Protein AF-A0A7D5P4E2-F1 (afdb_monomer_lite)

Foldseek 3Di:
DPQVVLLVVQVCQQPPPDDHRNFDDPDDPPDRSQPDDGPDPPCDGDDDPVRVVVVPD

Sequence (57 aa):
MSTSKAHEIIQALYDPLEGDPRIQKTYSESTPPSSFRIDRPGFTDCYTLTQLRNEVL

Secondary structure (DSSP, 8-state):
--HHHHHHHHHHHHS-SSSS-SS-----TTS-GGG----STT------HHHHHHHH-

Structure (mmCIF, N/CA/C/O backbone):
data_AF-A0A7D5P4E2-F1
#
_entry.id   AF-A0A7D5P4E2-F1
#
loop_
_atom_site.group_PDB
_atom_site.id
_atom_site.type_symbol
_atom_site.label_atom_id
_atom_site.label_alt_id
_atom_site.label_comp_id
_atom_site.label_asym_id
_atom_site.label_entity_id
_atom_site.label_seq_id
_atom_site.pdbx_PDB_ins_code
_atom_site.Cartn_x
_atom_site.Cartn_y
_atom_site.Cartn_z
_atom_site.occupancy
_atom_site.B_iso_or_equiv
_atom_site.auth_seq_id
_atom_site.auth_comp_id
_atom_site.auth_asym_id
_atom_site.auth_atom_id
_atom_site.pdbx_PDB_model_num
ATOM 1 N N . MET A 1 1 ? 13.221 4.989 -0.151 1.00 51.66 1 MET A N 1
ATOM 2 C CA . MET A 1 1 ? 12.082 5.211 0.773 1.00 51.66 1 MET A CA 1
ATOM 3 C C . MET A 1 1 ? 12.370 4.427 2.043 1.00 51.66 1 MET A C 1
ATOM 5 O O . MET A 1 1 ? 12.751 3.274 1.912 1.00 51.66 1 MET A O 1
ATOM 9 N N . SER A 1 2 ? 12.263 5.025 3.234 1.00 57.03 2 SER A N 1
ATOM 10 C CA . SER A 1 2 ? 12.315 4.245 4.482 1.00 57.03 2 SER A CA 1
ATOM 11 C C . SER A 1 2 ? 11.025 3.431 4.595 1.00 57.03 2 SER A C 1
ATOM 13 O O . SER A 1 2 ? 9.955 3.962 4.288 1.00 57.03 2 SER A O 1
ATOM 15 N N . THR A 1 3 ? 11.111 2.173 5.021 1.00 64.88 3 THR A N 1
ATOM 16 C CA . THR A 1 3 ? 9.972 1.272 5.286 1.00 64.88 3 THR A CA 1
ATOM 17 C C . THR A 1 3 ? 8.880 1.927 6.138 1.00 64.88 3 THR A C 1
ATOM 19 O O . THR A 1 3 ? 7.699 1.676 5.910 1.00 64.88 3 THR A O 1
ATOM 22 N N . SER A 1 4 ? 9.258 2.846 7.032 1.00 67.94 4 SER A N 1
ATOM 23 C CA . SER A 1 4 ? 8.334 3.629 7.863 1.00 67.94 4 SER A CA 1
ATOM 24 C C . SER A 1 4 ? 7.336 4.474 7.060 1.00 67.94 4 SER A C 1
ATOM 26 O O . SER A 1 4 ? 6.144 4.448 7.346 1.00 67.94 4 SER A O 1
ATOM 28 N N . LYS A 1 5 ? 7.780 5.159 5.997 1.00 74.56 5 LYS A N 1
ATOM 29 C CA . LYS A 1 5 ? 6.893 6.006 5.175 1.00 74.56 5 LYS A CA 1
ATOM 30 C C . LYS A 1 5 ? 5.886 5.196 4.362 1.00 74.56 5 LYS A C 1
ATOM 32 O O . LYS A 1 5 ? 4.784 5.659 4.102 1.00 74.56 5 LYS A O 1
ATOM 37 N N . ALA A 1 6 ? 6.262 3.989 3.942 1.00 72.88 6 ALA A N 1
ATOM 38 C CA . ALA A 1 6 ? 5.329 3.095 3.265 1.00 72.88 6 ALA A CA 1
ATOM 39 C C . ALA A 1 6 ? 4.231 2.611 4.225 1.00 72.88 6 ALA A C 1
ATOM 41 O O . ALA A 1 6 ? 3.079 2.479 3.822 1.00 72.88 6 ALA A O 1
ATOM 42 N N . HIS A 1 7 ? 4.577 2.405 5.499 1.00 77.56 7 HIS A N 1
ATOM 43 C CA . HIS A 1 7 ? 3.609 2.027 6.520 1.00 77.56 7 HIS A CA 1
ATOM 44 C C . HIS A 1 7 ? 2.589 3.139 6.794 1.00 77.56 7 HIS A C 1
ATOM 46 O O . HIS A 1 7 ? 1.397 2.857 6.842 1.00 77.56 7 HIS A O 1
ATOM 52 N N . GLU A 1 8 ? 3.027 4.401 6.876 1.00 83.19 8 GLU A N 1
ATOM 53 C CA . GLU A 1 8 ? 2.126 5.558 7.029 1.00 83.19 8 GLU A CA 1
ATOM 54 C C . GLU A 1 8 ? 1.091 5.646 5.901 1.00 83.19 8 GLU A C 1
ATOM 56 O O . GLU A 1 8 ? -0.096 5.830 6.162 1.00 83.19 8 GLU A O 1
ATOM 61 N N . ILE A 1 9 ? 1.518 5.463 4.646 1.00 81.19 9 ILE A N 1
ATOM 62 C CA . ILE A 1 9 ? 0.611 5.496 3.489 1.00 81.19 9 ILE A CA 1
ATOM 63 C C . ILE A 1 9 ? -0.429 4.377 3.590 1.00 81.19 9 ILE A C 1
ATOM 65 O O . ILE A 1 9 ? -1.618 4.611 3.394 1.00 81.19 9 ILE A O 1
ATOM 69 N N . ILE A 1 10 ? 0.008 3.162 3.912 1.00 80.44 10 ILE A N 1
ATOM 70 C CA . ILE A 1 10 ? -0.876 1.996 4.018 1.00 80.44 10 ILE A CA 1
ATOM 71 C C . ILE A 1 10 ? -1.853 2.157 5.179 1.00 80.44 10 ILE A C 1
ATOM 73 O O . ILE A 1 10 ? -3.034 1.845 5.029 1.00 80.44 10 ILE A O 1
ATOM 77 N N . GLN A 1 11 ? -1.397 2.717 6.296 1.00 83.94 11 GLN A N 1
ATOM 78 C CA . GLN A 1 11 ? -2.261 3.039 7.420 1.00 83.94 11 GLN A CA 1
ATOM 79 C C . GLN A 1 11 ? -3.311 4.084 7.034 1.00 83.94 11 GLN A C 1
ATOM 81 O O . GLN A 1 11 ? -4.481 3.871 7.316 1.00 83.94 11 GLN A O 1
ATOM 86 N N . ALA A 1 12 ? -2.938 5.143 6.313 1.00 86.56 12 ALA A N 1
ATOM 87 C CA . ALA A 1 12 ? -3.889 6.156 5.846 1.00 86.56 12 ALA A CA 1
ATOM 88 C C . ALA A 1 12 ? -4.893 5.623 4.804 1.00 86.56 12 ALA A C 1
ATOM 90 O O . ALA A 1 12 ? -5.982 6.171 4.647 1.00 86.56 12 ALA A O 1
ATOM 91 N N . LEU A 1 13 ? -4.540 4.569 4.058 1.00 83.31 13 LEU A N 1
ATOM 92 C CA . LEU A 1 13 ? -5.470 3.887 3.152 1.00 83.31 13 LEU A CA 1
ATOM 93 C C . LEU A 1 13 ? -6.431 2.955 3.901 1.00 83.31 13 LEU A C 1
ATOM 95 O O . LEU A 1 13 ? -7.571 2.783 3.462 1.00 83.31 13 LEU A O 1
ATOM 99 N N . TYR A 1 14 ? -5.968 2.332 4.984 1.00 84.00 14 TYR A N 1
ATOM 100 C CA . TYR A 1 14 ? -6.786 1.472 5.835 1.00 84.00 14 TYR A CA 1
ATOM 101 C C . TYR A 1 14 ? -7.729 2.279 6.733 1.00 84.00 14 TYR A C 1
ATOM 103 O O . TYR A 1 14 ? -8.898 1.935 6.842 1.00 84.00 14 TYR A O 1
ATOM 111 N N . ASP A 1 15 ? -7.232 3.356 7.331 1.00 88.12 15 ASP A N 1
ATOM 112 C CA . ASP A 1 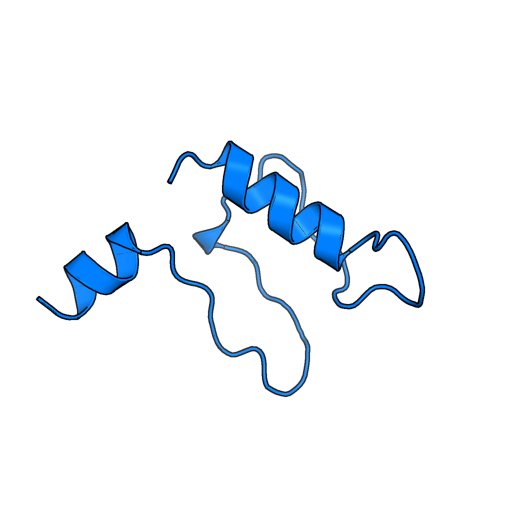15 ? -7.951 4.221 8.265 1.00 88.12 15 ASP A CA 1
ATOM 113 C C . ASP A 1 15 ? -7.916 5.670 7.749 1.00 88.12 15 ASP A C 1
ATOM 115 O O . ASP A 1 15 ? -7.088 6.483 8.178 1.00 88.12 15 ASP A O 1
ATOM 119 N N . PRO A 1 16 ? -8.714 5.978 6.711 1.00 88.44 16 PRO A N 1
ATOM 120 C CA . PRO A 1 16 ? -8.760 7.315 6.146 1.00 88.44 16 PRO A CA 1
ATOM 1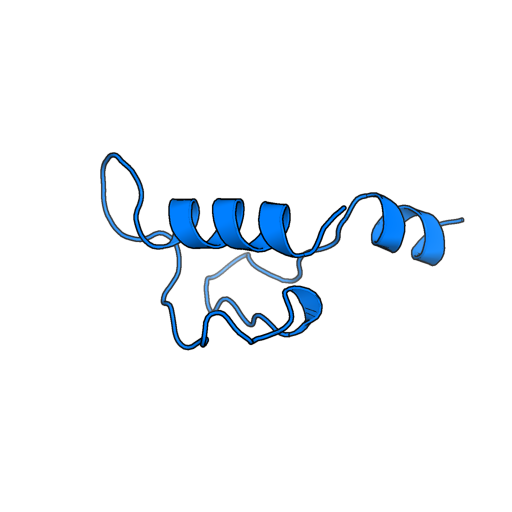21 C C . PRO A 1 16 ? -9.460 8.284 7.104 1.00 88.44 16 PRO A C 1
ATOM 123 O O . PRO A 1 16 ? -10.374 7.914 7.830 1.00 88.44 16 PRO A O 1
ATOM 126 N N . LEU A 1 17 ? -9.083 9.566 7.039 1.00 88.69 17 LEU A N 1
ATOM 127 C CA . LEU A 1 17 ? -9.711 10.624 7.842 1.00 88.69 17 LEU A CA 1
ATOM 128 C C . LEU A 1 17 ? -11.232 10.720 7.616 1.00 88.69 17 LEU A C 1
ATOM 130 O O . LEU A 1 17 ? -11.971 11.069 8.531 1.00 88.69 17 LEU A O 1
ATOM 134 N N . GLU A 1 18 ? -11.687 10.417 6.398 1.00 89.69 18 GLU A N 1
ATOM 135 C CA . GLU A 1 18 ? -13.098 10.409 6.019 1.00 89.69 18 GLU A CA 1
ATOM 136 C C . GLU A 1 18 ? -13.408 9.241 5.075 1.00 89.69 18 GLU A C 1
ATOM 138 O O . GLU A 1 18 ? -12.625 8.924 4.170 1.00 89.69 18 GLU A O 1
ATOM 143 N N . GLY A 1 19 ? -14.600 8.665 5.246 1.00 86.81 19 GLY A N 1
ATOM 144 C CA . GLY A 1 19 ? -15.129 7.586 4.415 1.00 86.81 19 GLY A CA 1
ATOM 145 C C . GLY A 1 19 ? -14.697 6.189 4.857 1.00 86.81 19 GLY A C 1
ATOM 146 O O . GLY A 1 19 ? -14.129 5.995 5.929 1.00 86.81 19 GLY A O 1
ATOM 147 N N . ASP A 1 20 ? -15.002 5.203 4.017 1.00 87.06 20 ASP A N 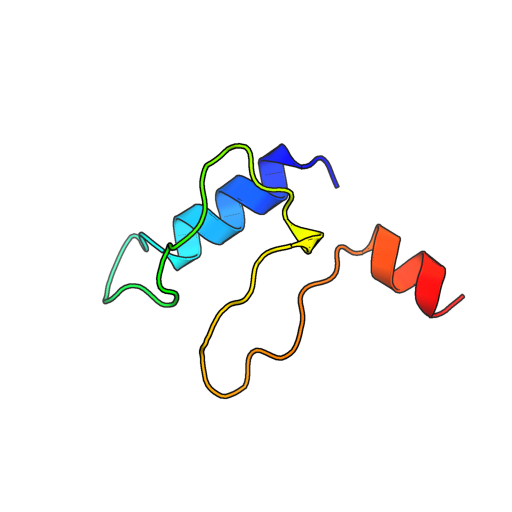1
ATOM 148 C CA . ASP A 1 20 ? -14.709 3.802 4.309 1.00 87.06 20 ASP A CA 1
ATOM 149 C C . ASP A 1 20 ? -13.241 3.435 4.019 1.00 87.06 20 ASP A C 1
ATOM 151 O O . ASP A 1 20 ? -12.631 3.976 3.083 1.00 87.06 20 ASP A O 1
ATOM 155 N N . PRO A 1 21 ? -12.684 2.444 4.742 1.00 85.06 21 PRO A N 1
ATOM 156 C CA . PRO A 1 21 ? -11.388 1.846 4.442 1.00 85.06 21 PRO A CA 1
ATOM 157 C C . PRO A 1 21 ? -11.222 1.498 2.958 1.00 85.06 21 PRO A C 1
ATOM 159 O O . PRO A 1 21 ? -12.013 0.749 2.366 1.00 85.06 21 PRO A O 1
ATOM 162 N N . ARG A 1 22 ? -10.146 2.000 2.342 1.00 83.06 22 ARG A N 1
ATOM 163 C CA . ARG A 1 22 ? -9.841 1.743 0.920 1.00 83.06 22 ARG A CA 1
ATOM 164 C C . ARG A 1 22 ? -9.242 0.361 0.719 1.00 83.06 22 ARG A C 1
ATOM 166 O O . ARG A 1 22 ? -9.407 -0.233 -0.342 1.00 83.06 22 ARG A O 1
ATOM 173 N N . ILE A 1 23 ? -8.571 -0.156 1.742 1.00 80.12 23 ILE A N 1
ATOM 174 C CA . ILE A 1 23 ? -7.935 -1.474 1.755 1.00 80.12 23 ILE A CA 1
ATOM 175 C C . ILE A 1 23 ? -8.338 -2.223 3.025 1.00 80.12 23 ILE A C 1
ATOM 177 O O . ILE A 1 23 ? -8.662 -1.601 4.032 1.00 80.12 23 ILE A O 1
ATOM 181 N N . GLN A 1 24 ? -8.310 -3.554 2.994 1.00 73.50 24 GLN A N 1
ATOM 182 C CA . GLN A 1 24 ? -8.416 -4.362 4.210 1.00 73.50 24 GLN A CA 1
ATOM 183 C C . GLN A 1 24 ? -7.015 -4.632 4.768 1.00 73.50 24 GLN A C 1
ATOM 185 O O . GLN A 1 24 ? -6.077 -4.879 4.008 1.00 73.50 24 GLN A O 1
ATOM 190 N N . LYS A 1 25 ? -6.856 -4.572 6.095 1.00 65.62 25 LYS A N 1
ATOM 191 C CA . LYS A 1 25 ? -5.571 -4.821 6.756 1.00 65.62 25 LYS A CA 1
ATOM 192 C C . LYS A 1 25 ? -5.521 -6.260 7.260 1.00 65.62 25 LYS A C 1
ATOM 194 O O . LYS A 1 25 ? -6.079 -6.579 8.302 1.00 65.62 25 LYS A O 1
ATOM 199 N N . THR A 1 26 ? -4.803 -7.110 6.533 1.00 61.59 26 THR A N 1
ATOM 200 C CA . THR A 1 26 ? -4.441 -8.471 6.982 1.00 61.59 26 THR A CA 1
ATOM 201 C C . THR A 1 26 ? -2.988 -8.545 7.475 1.00 61.59 26 THR A C 1
ATOM 203 O O . THR A 1 26 ? -2.484 -9.626 7.763 1.00 61.59 26 THR A O 1
ATOM 206 N N . TYR A 1 27 ? -2.291 -7.403 7.560 1.00 62.78 27 TYR A N 1
ATOM 207 C CA . TYR A 1 27 ? -0.843 -7.336 7.777 1.00 62.78 27 TYR A CA 1
ATOM 208 C C . TYR A 1 27 ? -0.469 -6.779 9.149 1.00 62.78 27 TYR A C 1
ATOM 210 O O . TYR A 1 27 ? -1.000 -5.759 9.593 1.00 62.78 27 TYR A O 1
ATOM 218 N N . SER A 1 28 ? 0.513 -7.426 9.779 1.00 64.69 28 SER A N 1
ATOM 219 C CA . SER A 1 28 ? 1.222 -6.913 10.956 1.00 64.69 28 SER A CA 1
ATOM 220 C C 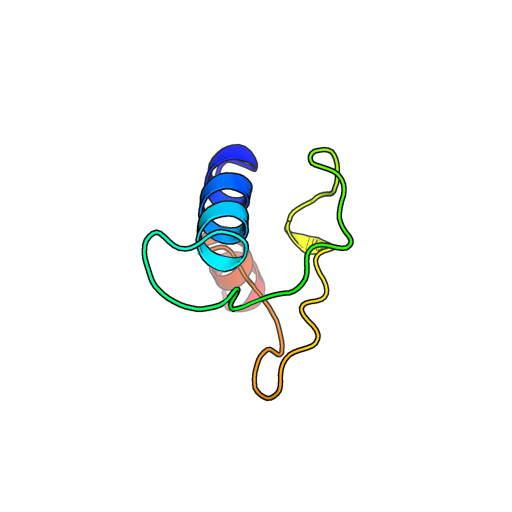. SER A 1 28 ? 2.088 -5.705 10.583 1.00 64.69 28 SER A C 1
ATOM 222 O O . SER A 1 28 ? 2.614 -5.655 9.469 1.00 64.69 28 SER A O 1
ATOM 224 N N . GLU A 1 29 ? 2.318 -4.783 11.522 1.00 65.88 29 GLU A N 1
ATOM 225 C CA . GLU A 1 29 ? 3.236 -3.640 11.356 1.00 65.88 29 GLU A CA 1
ATOM 226 C C . GLU A 1 29 ? 4.677 -4.054 11.028 1.00 65.88 29 GLU A C 1
ATOM 228 O O . GLU A 1 29 ? 5.421 -3.306 10.400 1.00 65.88 29 GLU A O 1
ATOM 233 N N . SER A 1 30 ? 5.054 -5.282 11.388 1.00 67.94 30 SER A N 1
ATOM 234 C CA . SER A 1 30 ? 6.349 -5.884 11.057 1.00 67.94 30 SER A CA 1
ATOM 235 C C . SER A 1 30 ? 6.454 -6.410 9.620 1.00 67.94 30 SER A C 1
ATOM 237 O O . SER A 1 30 ? 7.527 -6.851 9.206 1.00 67.94 30 SER A O 1
ATOM 239 N N . THR A 1 31 ? 5.360 -6.405 8.858 1.00 69.88 31 THR A N 1
ATOM 240 C CA . THR A 1 31 ? 5.334 -6.960 7.502 1.00 69.88 31 THR A CA 1
ATOM 241 C C . THR A 1 31 ? 6.010 -5.991 6.524 1.00 69.88 31 THR A C 1
ATOM 243 O O . THR A 1 31 ? 5.655 -4.809 6.498 1.00 69.88 31 THR A O 1
ATOM 246 N N . PRO A 1 32 ? 6.956 -6.456 5.687 1.00 70.00 32 PRO A N 1
ATOM 247 C CA . PRO A 1 32 ? 7.592 -5.612 4.685 1.00 70.00 32 PRO A CA 1
ATOM 248 C C . PRO A 1 32 ? 6.563 -5.039 3.698 1.00 70.00 32 PRO A C 1
ATOM 250 O O . PRO A 1 32 ? 5.712 -5.791 3.220 1.00 70.00 32 PRO A O 1
ATOM 253 N N . PRO A 1 33 ? 6.668 -3.755 3.308 1.00 67.31 33 PRO A N 1
ATOM 254 C CA . PRO A 1 33 ? 5.729 -3.146 2.371 1.00 67.31 33 PRO A CA 1
ATOM 255 C C . PRO A 1 33 ? 5.636 -3.822 1.003 1.00 67.31 33 PRO A C 1
ATOM 257 O O . PRO A 1 33 ? 4.569 -3.855 0.403 1.00 67.31 33 PRO A O 1
ATOM 260 N N . SER A 1 34 ? 6.736 -4.411 0.535 1.00 67.50 34 SER A N 1
ATOM 261 C CA . SER A 1 34 ? 6.790 -5.198 -0.703 1.00 67.50 34 SER A CA 1
ATOM 262 C C . SER A 1 34 ? 5.973 -6.494 -0.653 1.00 67.50 34 SER A C 1
ATOM 264 O O . SER A 1 34 ? 5.785 -7.129 -1.682 1.00 67.50 34 SER A O 1
ATOM 266 N N . SER A 1 35 ? 5.527 -6.921 0.530 1.00 71.69 35 SER A N 1
ATOM 267 C CA . SER A 1 35 ? 4.761 -8.157 0.725 1.00 71.69 35 SER A CA 1
ATOM 268 C C . SER A 1 35 ? 3.261 -7.903 0.909 1.00 71.69 35 SER A C 1
ATOM 270 O O . SER A 1 35 ? 2.511 -8.842 1.181 1.00 71.69 35 SER A O 1
ATOM 272 N N . PHE A 1 36 ? 2.802 -6.652 0.798 1.00 72.69 36 PHE A N 1
ATOM 273 C CA . PHE A 1 36 ? 1.386 -6.316 0.923 1.00 72.69 36 PHE A CA 1
ATOM 274 C C . PHE A 1 36 ? 0.609 -6.767 -0.317 1.00 72.69 36 PHE A C 1
ATOM 276 O O . PHE A 1 36 ? 0.835 -6.273 -1.417 1.00 72.69 36 PHE A O 1
ATOM 283 N N . ARG A 1 37 ? -0.368 -7.661 -0.137 1.00 71.56 37 ARG A N 1
ATOM 284 C CA . ARG A 1 37 ? -1.433 -7.905 -1.120 1.00 71.56 37 ARG A CA 1
ATOM 285 C C . ARG A 1 37 ? -2.668 -7.098 -0.750 1.00 71.56 37 ARG A C 1
ATOM 287 O O . ARG A 1 37 ? -3.291 -7.339 0.284 1.00 71.56 37 ARG A O 1
ATOM 294 N N . ILE A 1 38 ? -3.028 -6.142 -1.590 1.00 77.88 38 ILE A N 1
ATOM 295 C CA . ILE A 1 38 ? -4.272 -5.394 -1.440 1.00 77.88 38 ILE A CA 1
ATOM 296 C C . ILE A 1 38 ? -5.278 -6.006 -2.408 1.00 77.88 38 ILE A C 1
ATOM 298 O O . ILE A 1 38 ? -5.154 -5.857 -3.619 1.00 77.88 38 ILE A O 1
ATOM 302 N N . ASP A 1 39 ? -6.259 -6.717 -1.859 1.00 75.00 39 ASP A N 1
ATOM 303 C CA . ASP A 1 39 ? -7.316 -7.365 -2.635 1.00 75.00 39 ASP A CA 1
ATOM 304 C C . ASP A 1 39 ? -8.405 -6.345 -2.997 1.00 75.00 39 ASP A C 1
ATOM 306 O O . ASP A 1 39 ? -9.463 -6.248 -2.368 1.00 75.00 39 ASP A O 1
ATOM 310 N N . ARG A 1 40 ? -8.081 -5.475 -3.960 1.00 74.50 40 ARG A N 1
ATOM 311 C CA . ARG A 1 40 ? -9.011 -4.497 -4.531 1.00 74.50 40 ARG A CA 1
ATOM 312 C C . ARG A 1 40 ? -8.919 -4.508 -6.053 1.00 74.50 40 ARG A C 1
ATOM 314 O O . ARG A 1 40 ? -7.811 -4.470 -6.589 1.00 74.50 40 ARG A O 1
ATOM 321 N N . PRO A 1 41 ? -10.061 -4.484 -6.766 1.00 80.00 41 PRO A N 1
ATOM 322 C CA . PRO A 1 41 ? -10.061 -4.363 -8.218 1.00 80.00 41 PRO A CA 1
ATOM 323 C C . PRO A 1 41 ? -9.246 -3.146 -8.672 1.00 80.00 41 PRO A C 1
ATOM 325 O O . PRO A 1 41 ? -9.480 -2.031 -8.211 1.00 80.00 41 PRO A O 1
ATOM 328 N N . GLY A 1 42 ? -8.282 -3.371 -9.566 1.00 77.69 42 GLY A N 1
ATOM 329 C CA . GLY A 1 42 ? -7.388 -2.330 -10.086 1.00 77.69 42 GLY A CA 1
ATOM 330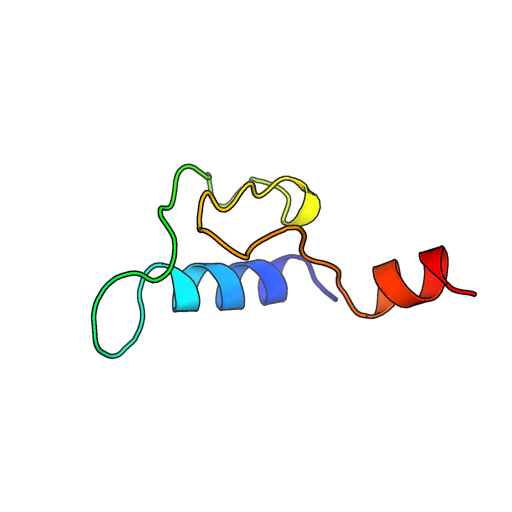 C C . GLY A 1 42 ? -6.112 -2.091 -9.272 1.00 77.69 42 GLY A C 1
ATOM 331 O O . GLY A 1 42 ? -5.252 -1.346 -9.737 1.00 77.69 42 GLY A O 1
ATOM 332 N N . PHE A 1 43 ? -5.946 -2.726 -8.106 1.00 77.56 43 PHE A N 1
ATOM 333 C CA . PHE A 1 43 ? -4.681 -2.709 -7.374 1.00 77.56 43 PHE A CA 1
ATOM 334 C C . PHE A 1 43 ? -3.831 -3.923 -7.765 1.00 77.56 43 PHE A C 1
ATOM 336 O O . PHE A 1 43 ? -4.076 -5.036 -7.307 1.00 77.56 43 PHE A O 1
ATOM 343 N N . THR A 1 44 ? -2.838 -3.704 -8.626 1.00 77.50 44 THR A N 1
ATOM 344 C CA . THR A 1 44 ? -1.984 -4.785 -9.146 1.00 77.50 44 THR A CA 1
ATOM 345 C C . THR A 1 44 ? -0.682 -4.912 -8.365 1.00 77.50 44 THR A C 1
ATOM 347 O O . THR A 1 44 ? -0.309 -6.020 -7.993 1.00 77.50 44 THR A O 1
ATOM 350 N N . ASP A 1 45 ? 0.003 -3.793 -8.109 1.00 76.31 45 ASP A N 1
ATOM 351 C CA . ASP A 1 45 ? 1.297 -3.786 -7.422 1.00 76.31 45 ASP A CA 1
ATOM 352 C C . ASP A 1 45 ? 1.636 -2.398 -6.836 1.00 76.31 45 ASP A C 1
ATOM 354 O O . ASP A 1 45 ? 1.026 -1.390 -7.211 1.00 76.31 45 ASP A O 1
ATOM 358 N N . CYS A 1 46 ? 2.609 -2.334 -5.923 1.00 75.81 46 CYS A N 1
ATOM 359 C CA . CYS A 1 46 ? 3.079 -1.105 -5.284 1.00 75.81 46 CYS A CA 1
ATOM 360 C C . CYS A 1 46 ? 4.606 -1.035 -5.250 1.00 75.81 46 CYS A C 1
ATOM 362 O O . CYS A 1 46 ? 5.274 -1.800 -4.554 1.00 75.81 46 CYS A O 1
ATOM 364 N N . TYR A 1 47 ? 5.152 -0.029 -5.931 1.00 76.19 47 TYR A N 1
ATOM 365 C CA . TYR A 1 47 ? 6.588 0.200 -6.016 1.00 76.19 47 TYR A CA 1
ATOM 366 C C . TYR A 1 47 ? 6.972 1.539 -5.401 1.00 76.19 47 TYR A C 1
ATOM 368 O O . TYR A 1 47 ? 6.354 2.577 -5.642 1.00 76.19 47 TYR A O 1
ATOM 376 N N . THR A 1 48 ? 8.068 1.545 -4.650 1.00 75.75 48 THR A N 1
ATOM 377 C CA . THR A 1 48 ? 8.761 2.792 -4.326 1.00 75.75 48 THR A CA 1
ATOM 378 C C . THR A 1 48 ? 9.483 3.329 -5.565 1.00 75.75 48 THR A C 1
ATOM 380 O O . THR A 1 48 ? 9.926 2.559 -6.415 1.00 75.75 48 THR A O 1
ATOM 383 N N . LEU A 1 49 ? 9.704 4.648 -5.633 1.00 80.88 49 LEU 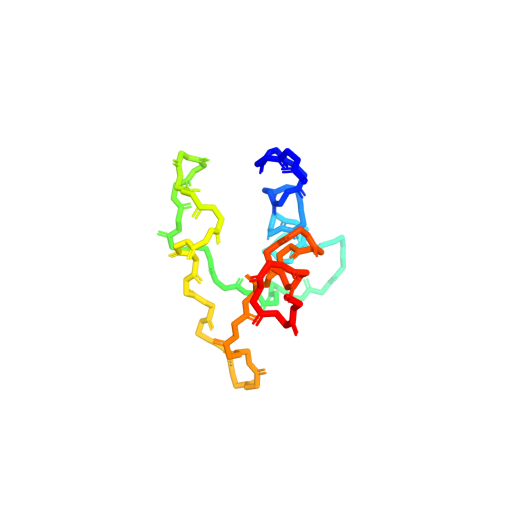A N 1
ATOM 384 C CA . LEU A 1 49 ? 10.478 5.274 -6.721 1.00 80.88 49 LEU A CA 1
ATOM 385 C C . LEU A 1 49 ? 11.847 4.610 -6.945 1.00 80.88 49 LEU A C 1
ATOM 387 O O . LEU A 1 49 ? 12.310 4.504 -8.074 1.00 80.88 49 LEU A O 1
ATOM 391 N N . THR A 1 50 ? 12.502 4.150 -5.875 1.00 79.50 50 THR A N 1
ATOM 392 C CA . THR A 1 50 ? 13.793 3.456 -5.963 1.00 79.50 50 THR A CA 1
ATOM 393 C C . THR A 1 50 ? 13.665 2.072 -6.601 1.00 79.50 50 THR A C 1
ATOM 395 O O . THR A 1 50 ? 14.533 1.709 -7.386 1.00 79.50 50 THR A O 1
ATOM 398 N N . GLN A 1 51 ? 12.608 1.317 -6.282 1.00 77.44 51 GLN A N 1
ATOM 399 C CA . GLN A 1 51 ? 12.354 0.009 -6.896 1.00 77.44 51 GLN A CA 1
ATOM 400 C C . GLN A 1 51 ? 12.037 0.166 -8.380 1.00 77.44 51 GLN A C 1
ATOM 402 O O . GLN A 1 51 ? 12.700 -0.462 -9.194 1.00 77.44 51 GLN A O 1
ATOM 407 N N . LEU A 1 52 ? 11.128 1.085 -8.724 1.00 85.56 52 LEU A N 1
ATOM 408 C CA . LEU A 1 52 ? 10.777 1.357 -10.117 1.00 85.56 52 LEU A CA 1
ATOM 409 C C . LEU A 1 52 ? 12.008 1.766 -10.935 1.00 85.56 52 LEU A C 1
ATOM 411 O O . LEU A 1 52 ? 12.215 1.284 -12.042 1.00 85.56 52 LEU A O 1
ATOM 415 N N . ARG A 1 53 ? 12.868 2.621 -10.367 1.00 86.56 53 ARG A N 1
ATOM 416 C CA . ARG A 1 53 ? 14.122 3.021 -11.011 1.00 86.56 53 ARG A CA 1
ATOM 417 C C . ARG A 1 53 ? 15.035 1.825 -11.297 1.00 86.56 53 ARG A C 1
ATOM 419 O O . ARG A 1 53 ? 15.641 1.812 -12.351 1.00 86.56 53 ARG A O 1
ATOM 426 N N . ASN A 1 54 ? 15.154 0.870 -10.375 1.00 86.56 54 ASN A N 1
ATOM 427 C CA . ASN A 1 54 ? 16.022 -0.299 -10.550 1.00 86.56 54 ASN A CA 1
ATOM 428 C C . ASN A 1 54 ? 15.426 -1.368 -11.490 1.00 86.56 54 ASN A C 1
ATOM 430 O O . ASN A 1 54 ? 16.166 -2.224 -11.957 1.00 86.56 54 ASN A O 1
ATOM 434 N N . GLU A 1 55 ? 14.107 -1.373 -11.709 1.00 84.50 55 GLU A N 1
ATOM 435 C CA . GLU A 1 55 ? 13.453 -2.286 -12.661 1.00 84.50 55 GLU A CA 1
ATOM 436 C C . GLU A 1 55 ? 13.444 -1.747 -14.096 1.00 84.50 55 GLU A C 1
ATOM 438 O O . GLU A 1 55 ? 13.470 -2.531 -15.042 1.00 84.50 55 GLU A O 1
ATOM 443 N N . VAL A 1 56 ? 13.374 -0.422 -14.265 1.00 86.69 56 VAL A N 1
ATOM 444 C CA . VAL A 1 56 ? 13.199 0.226 -15.578 1.00 86.69 56 VAL A CA 1
ATOM 445 C C . VAL A 1 56 ? 14.520 0.707 -16.194 1.00 86.69 56 VAL A C 1
ATOM 447 O O . VAL A 1 56 ? 14.596 0.831 -17.417 1.00 86.69 56 VAL A O 1
ATOM 450 N N . LEU A 1 57 ? 15.539 1.003 -15.380 1.00 67.06 57 LEU A N 1
ATOM 451 C CA . LEU A 1 57 ? 16.861 1.479 -15.819 1.00 67.06 57 LEU A CA 1
ATOM 452 C C . LEU A 1 57 ? 17.939 0.428 -15.561 1.00 67.06 57 LEU A C 1
ATOM 454 O O . LEU A 1 57 ? 18.825 0.301 -16.434 1.00 67.06 57 LEU A O 1
#

pLDDT: mean 76.45, std 8.67, range [51.66, 89.69]

Radius of gyration: 12.22 Å; chains: 1; bounding box: 32×19×27 Å

Organism: NCBI:txid869886